Protein AF-A0A519SS49-F1 (afdb_monomer)

Sequence (107 aa):
MKNRGKKTFTNYTSPLSSGLGSDYDCSHVNIRTKLSNIQVAFDKVNEGQLLPIKKIEPNILAVLNHDKEICGYISTTVNKKLLDCIENGFTYWAKVISKFGDINIEN

Nearest PDB structures (foldseek):
  3k2y-assembly1_A  TM=7.927E-01  e=3.070E-03  Lactiplantibacillus plantarum

pLDDT: mean 78.32, std 21.53, range [33.09, 97.44]

Secondary structure (DSSP, 8-state):
------------------S---S---SS-EEEEEEES--GGGGGPPTT-EEEEEEEETTEEEEE-TT--EEEEE-HHHHHHHHHHHHTT---EEEE--TTSEEEEE-

Mean predicted aligned error: 10.84 Å

Radius of gyration: 16.51 Å; Cα contacts (8 Å, |Δi|>4): 179; chains: 1; bounding box: 29×52×45 Å

Solvent-accessible surface area (backbone atoms only — not comparable to full-atom values): 6584 Å² total; per-residue (Å²): 136,90,80,86,78,77,84,75,82,80,74,83,83,76,85,91,67,96,63,104,64,76,96,71,67,62,79,74,43,80,45,78,48,54,48,39,79,69,33,77,52,40,76,79,54,52,69,72,39,77,25,51,54,42,78,79,47,102,78,40,40,32,34,24,45,98,88,66,40,61,22,21,28,56,45,62,90,65,31,63,67,54,48,56,32,44,75,74,70,51,69,48,32,36,29,27,69,39,93,86,38,34,29,36,35,36,90

Foldseek 3Di:
DDDDDDDDPDDDDDDDDPDPDDPQPLQWAKDKDFFDPFDPQLLPDDAQDKWWWDDPDQQWIFTAHPVRHTGGTTDSVPRPSVSVSVVVPDTWIWHHHDSRGITIIGD

Structure (mmCIF, N/CA/C/O backbone):
data_AF-A0A519SS49-F1
#
_entry.id   AF-A0A519SS49-F1
#
loop_
_atom_site.group_PDB
_atom_site.id
_atom_site.type_symbol
_atom_site.label_atom_id
_atom_site.label_alt_id
_atom_site.label_comp_id
_atom_site.label_asym_id
_atom_site.label_entity_id
_atom_site.label_seq_id
_at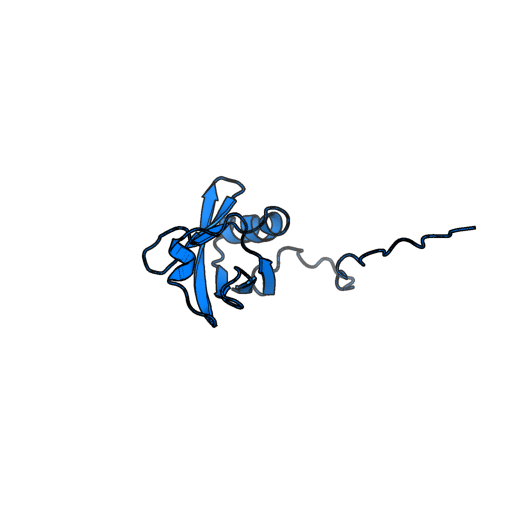om_site.pdbx_PDB_ins_code
_atom_site.Cartn_x
_atom_site.Cartn_y
_atom_site.Cartn_z
_atom_site.occupancy
_atom_site.B_iso_or_equiv
_atom_site.auth_seq_id
_atom_site.auth_comp_id
_atom_site.auth_asym_id
_atom_site.auth_atom_id
_atom_site.pdbx_PDB_model_num
ATOM 1 N N . MET A 1 1 ? 10.025 -40.951 23.7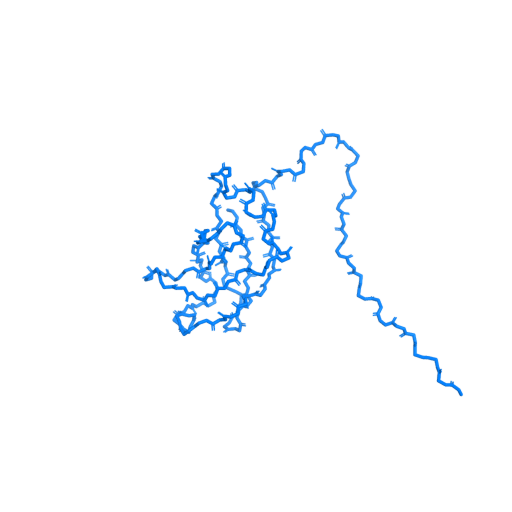46 1.00 41.03 1 MET A N 1
ATOM 2 C CA . MET A 1 1 ? 10.982 -39.921 23.278 1.00 41.03 1 MET A CA 1
ATOM 3 C C . MET A 1 1 ? 10.288 -39.058 22.231 1.00 41.03 1 MET A C 1
ATOM 5 O O . MET A 1 1 ? 9.602 -39.598 21.376 1.00 41.03 1 MET A O 1
ATOM 9 N N . LYS A 1 2 ? 10.368 -37.730 22.374 1.00 41.56 2 LYS A N 1
ATOM 10 C CA . LYS A 1 2 ? 9.706 -36.732 21.517 1.00 41.56 2 LYS A CA 1
ATOM 11 C C . LYS A 1 2 ? 10.488 -36.580 20.209 1.00 41.56 2 LYS A C 1
ATOM 13 O O . LYS A 1 2 ? 11.662 -36.245 20.282 1.00 41.56 2 LYS A O 1
ATOM 18 N N . ASN A 1 3 ? 9.837 -36.711 19.053 1.00 36.56 3 ASN A N 1
ATOM 19 C CA . ASN A 1 3 ? 10.369 -36.202 17.785 1.00 36.56 3 ASN A CA 1
ATOM 20 C C . ASN A 1 3 ? 9.394 -35.169 17.209 1.00 36.56 3 ASN A C 1
ATOM 22 O O . ASN A 1 3 ? 8.349 -35.499 16.656 1.00 36.56 3 ASN A O 1
ATOM 26 N N . ARG A 1 4 ? 9.729 -33.889 17.411 1.00 40.84 4 ARG A N 1
ATOM 27 C CA . ARG A 1 4 ? 9.059 -32.733 16.806 1.00 40.84 4 ARG A CA 1
ATOM 28 C C . ARG A 1 4 ? 9.550 -32.606 15.362 1.00 40.84 4 ARG A C 1
ATOM 30 O O . ARG A 1 4 ? 10.592 -32.004 15.120 1.00 40.84 4 ARG A O 1
ATOM 37 N N . GLY A 1 5 ? 8.803 -33.172 14.418 1.00 40.53 5 GLY A N 1
ATOM 38 C CA . GLY A 1 5 ? 8.983 -32.889 12.995 1.00 40.53 5 GLY A CA 1
ATOM 39 C C . GLY A 1 5 ? 8.599 -31.437 12.709 1.00 40.53 5 GLY A C 1
ATOM 40 O O . GLY A 1 5 ? 7.456 -31.039 12.927 1.00 40.53 5 GLY A O 1
ATOM 41 N N . LYS A 1 6 ? 9.580 -30.631 12.298 1.00 41.38 6 LYS A N 1
ATOM 42 C CA . LYS A 1 6 ? 9.435 -29.224 11.905 1.00 41.38 6 LYS A CA 1
ATOM 43 C C . LYS A 1 6 ? 8.343 -29.077 10.837 1.00 41.38 6 LYS A C 1
ATOM 45 O O . LYS A 1 6 ? 8.397 -29.746 9.813 1.00 41.38 6 LYS A O 1
ATOM 50 N N . LYS A 1 7 ? 7.402 -28.151 11.049 1.00 40.94 7 LYS A N 1
ATOM 51 C CA . LYS A 1 7 ? 6.561 -27.606 9.977 1.00 40.94 7 LYS A CA 1
ATOM 52 C C . LYS A 1 7 ? 7.451 -26.739 9.088 1.00 40.94 7 LYS A C 1
ATOM 54 O O . LYS A 1 7 ? 7.787 -25.618 9.459 1.00 40.94 7 LYS A O 1
ATOM 59 N N . THR A 1 8 ? 7.878 -27.272 7.955 1.00 36.31 8 THR A N 1
ATOM 60 C CA . THR A 1 8 ? 8.432 -26.478 6.859 1.00 36.31 8 THR A CA 1
ATOM 61 C C . THR A 1 8 ? 7.264 -25.793 6.162 1.00 36.31 8 THR A C 1
ATOM 63 O O . THR A 1 8 ? 6.472 -26.438 5.483 1.00 36.31 8 THR A O 1
ATOM 66 N N . PHE A 1 9 ? 7.125 -24.486 6.373 1.00 38.94 9 PHE A N 1
ATOM 67 C CA . PHE A 1 9 ? 6.298 -23.652 5.511 1.00 38.94 9 PHE A CA 1
ATOM 68 C C . PHE A 1 9 ? 6.985 -23.621 4.145 1.00 38.94 9 PHE A C 1
ATOM 70 O O . PHE A 1 9 ? 8.114 -23.145 4.022 1.00 38.94 9 PHE A O 1
ATOM 77 N N . THR A 1 10 ? 6.351 -24.224 3.146 1.00 39.50 10 THR A N 1
ATOM 78 C CA . THR A 1 10 ? 6.815 -24.225 1.762 1.00 39.50 10 THR A CA 1
ATOM 79 C C . THR A 1 10 ? 6.811 -22.788 1.251 1.00 39.50 10 THR A C 1
ATOM 81 O O . THR A 1 10 ? 5.762 -22.157 1.138 1.00 39.50 10 THR A O 1
ATOM 84 N N . ASN A 1 11 ? 8.014 -22.270 0.993 1.00 38.72 11 ASN A N 1
ATOM 85 C CA . ASN A 1 11 ? 8.235 -21.052 0.227 1.00 38.72 11 ASN A CA 1
ATOM 86 C C . ASN A 1 11 ? 7.527 -21.165 -1.127 1.00 38.72 11 ASN A C 1
ATOM 88 O O . ASN A 1 11 ? 7.486 -22.239 -1.727 1.00 38.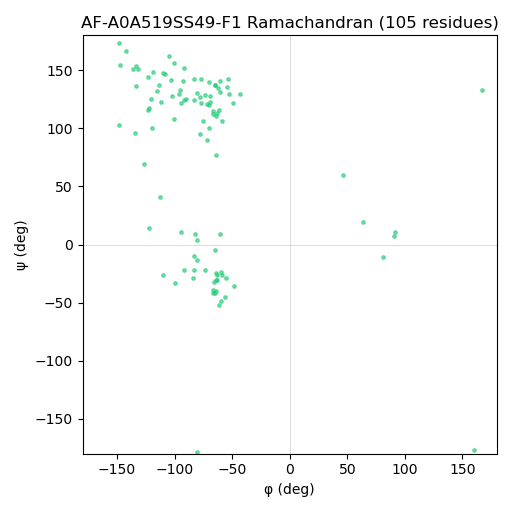72 11 ASN A O 1
ATOM 92 N N . TYR A 1 12 ? 6.979 -20.037 -1.567 1.00 40.78 12 TYR A N 1
ATOM 93 C CA . TYR A 1 12 ? 6.262 -19.855 -2.819 1.00 40.78 12 TYR A CA 1
ATOM 94 C C . TYR A 1 12 ? 6.956 -20.549 -3.998 1.00 40.78 12 TYR A C 1
ATOM 96 O O . TYR A 1 12 ? 8.150 -20.380 -4.235 1.00 40.78 12 TYR A O 1
ATOM 104 N N . THR A 1 13 ? 6.171 -21.327 -4.738 1.00 40.03 13 THR A N 1
ATOM 105 C CA . THR A 1 13 ? 6.528 -21.922 -6.024 1.00 40.03 13 THR A CA 1
ATOM 106 C C . THR A 1 13 ? 6.820 -20.829 -7.049 1.00 40.03 13 THR A C 1
ATOM 108 O O . THR A 1 13 ? 5.923 -20.075 -7.424 1.00 40.03 13 THR A O 1
ATOM 111 N N . SER A 1 14 ? 8.064 -20.769 -7.522 1.00 39.09 14 SER A N 1
ATOM 112 C CA . SER A 1 14 ? 8.435 -20.098 -8.769 1.00 39.09 14 SER A CA 1
ATOM 113 C C . SER A 1 14 ? 7.776 -20.819 -9.952 1.00 39.09 14 SER A C 1
ATOM 115 O O . SER A 1 14 ? 7.794 -22.055 -9.971 1.00 39.09 14 SER A O 1
ATOM 117 N N . PRO A 1 15 ? 7.217 -20.115 -10.952 1.00 39.00 15 PRO A N 1
ATOM 118 C CA . PRO A 1 15 ? 6.824 -20.776 -12.181 1.00 39.00 15 PRO A CA 1
ATOM 119 C C . PRO A 1 15 ? 8.072 -21.229 -12.948 1.00 39.00 15 PRO A C 1
ATOM 121 O O . PRO A 1 15 ? 9.002 -20.463 -13.193 1.00 39.00 15 PRO A O 1
ATOM 124 N N . LEU A 1 16 ? 8.069 -22.513 -13.301 1.00 42.09 16 LEU A N 1
ATOM 125 C CA . LEU A 1 16 ? 8.928 -23.109 -14.314 1.00 42.09 16 LEU A CA 1
ATOM 126 C C . LEU A 1 16 ? 8.580 -22.500 -15.676 1.00 42.09 16 LEU A C 1
ATOM 128 O O . LEU A 1 16 ? 7.538 -22.818 -16.244 1.00 42.09 16 LEU A O 1
ATOM 132 N N . SER A 1 17 ? 9.474 -21.692 -16.230 1.00 36.62 17 SER A N 1
ATOM 133 C CA . SER A 1 17 ? 9.471 -21.398 -17.662 1.00 36.62 17 SER A CA 1
ATOM 134 C C . SER A 1 17 ? 10.896 -21.167 -18.139 1.00 36.62 17 SER A C 1
ATOM 136 O O . SER A 1 17 ? 11.511 -20.133 -17.902 1.00 36.62 17 SER A O 1
ATOM 138 N N . SER A 1 18 ? 11.416 -22.195 -18.798 1.00 40.78 18 SER A N 1
ATOM 139 C CA . SER A 1 18 ? 12.639 -22.200 -19.583 1.00 40.78 18 SER A CA 1
ATOM 140 C C . SER A 1 18 ? 12.528 -21.154 -20.696 1.00 40.78 18 SER A C 1
ATOM 142 O O . SER A 1 18 ? 11.809 -21.353 -21.671 1.00 40.78 18 SER A O 1
ATOM 144 N N . GLY A 1 19 ? 13.227 -20.035 -20.551 1.00 33.09 19 GLY A N 1
ATOM 145 C CA . GLY A 1 19 ? 13.320 -18.997 -21.571 1.00 33.09 19 GLY A CA 1
ATOM 146 C C . GLY A 1 19 ? 13.924 -17.738 -20.972 1.00 33.09 19 GLY A C 1
ATOM 147 O O . GLY A 1 19 ? 13.527 -17.322 -19.892 1.00 33.09 19 GLY A O 1
ATOM 148 N N . LEU A 1 20 ? 14.897 -17.144 -21.656 1.00 43.94 20 LEU A N 1
ATOM 149 C CA . LEU A 1 20 ? 15.417 -15.807 -21.366 1.00 43.94 20 LEU A CA 1
ATOM 150 C C . LEU A 1 20 ? 14.290 -14.780 -21.596 1.00 43.94 20 LEU A C 1
ATOM 152 O O . LEU A 1 20 ? 14.224 -14.146 -22.643 1.00 43.94 20 LEU A O 1
ATOM 156 N N . GLY A 1 21 ? 13.354 -14.688 -20.653 1.00 35.88 21 GLY A N 1
ATOM 157 C CA . GLY A 1 21 ? 12.226 -13.763 -20.636 1.00 35.88 21 GLY A CA 1
ATOM 158 C C . GLY A 1 21 ? 12.340 -12.903 -19.387 1.00 35.88 21 GLY A C 1
ATOM 159 O O . GLY A 1 21 ? 12.507 -13.426 -18.293 1.00 35.88 21 GLY A O 1
ATOM 160 N N . SER A 1 22 ? 12.340 -11.587 -19.562 1.00 41.06 22 SER A N 1
ATOM 161 C CA . SER A 1 22 ? 12.629 -10.600 -18.524 1.00 41.06 22 SER A CA 1
ATOM 162 C C . SER A 1 22 ? 11.847 -10.838 -17.226 1.00 41.06 22 SER A C 1
ATOM 164 O O . SER A 1 22 ? 10.621 -10.739 -17.221 1.00 41.06 22 SER A O 1
ATOM 166 N N . ASP A 1 23 ? 12.558 -11.005 -16.109 1.00 50.66 23 ASP A N 1
ATOM 167 C CA . ASP A 1 23 ? 12.031 -11.069 -14.730 1.00 50.66 23 ASP A CA 1
ATOM 168 C C . ASP A 1 23 ? 11.286 -9.789 -14.261 1.00 50.66 23 ASP A C 1
ATOM 170 O O . ASP A 1 23 ? 10.907 -9.652 -13.095 1.00 50.66 23 ASP A O 1
ATOM 174 N N . TYR A 1 24 ? 11.023 -8.854 -15.176 1.00 56.56 24 TYR A N 1
ATOM 175 C CA . TYR A 1 24 ? 10.391 -7.555 -14.959 1.00 56.56 24 TYR A CA 1
ATOM 176 C C . TYR A 1 24 ? 9.011 -7.468 -15.620 1.00 56.56 24 TYR A C 1
ATOM 178 O O . TYR A 1 24 ? 8.666 -6.443 -16.205 1.00 56.56 24 TYR A O 1
ATOM 186 N N . ASP A 1 25 ? 8.196 -8.526 -15.547 1.00 69.81 25 ASP A N 1
ATOM 187 C CA . ASP A 1 25 ? 6.779 -8.367 -15.882 1.00 69.81 25 ASP A CA 1
ATOM 188 C C . ASP A 1 25 ? 6.083 -7.569 -14.764 1.00 69.81 25 ASP A C 1
ATOM 190 O O . ASP A 1 25 ? 5.634 -8.112 -13.745 1.00 69.81 25 ASP A O 1
ATOM 194 N N . CYS A 1 26 ? 6.096 -6.249 -14.950 1.00 77.62 26 CYS A N 1
ATOM 195 C CA . CYS A 1 26 ? 5.405 -5.247 -14.149 1.00 77.62 26 CYS A CA 1
ATOM 196 C C . CYS A 1 26 ? 3.933 -5.083 -14.571 1.00 77.62 26 CYS A C 1
ATOM 198 O O . CYS A 1 26 ? 3.174 -4.434 -13.853 1.00 77.62 26 CYS A O 1
ATOM 200 N N . SER A 1 27 ? 3.523 -5.679 -15.698 1.00 72.69 27 S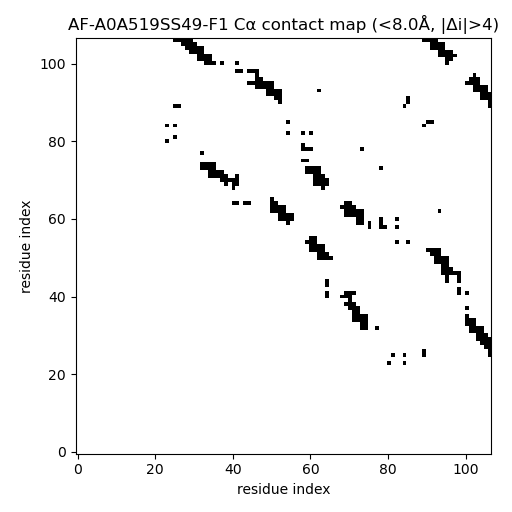ER A N 1
ATOM 201 C CA . SER A 1 27 ? 2.169 -5.553 -16.250 1.00 72.69 27 SER A CA 1
ATOM 202 C C . SER A 1 27 ? 1.156 -6.509 -15.617 1.00 72.69 27 SER A C 1
ATOM 204 O O . SER A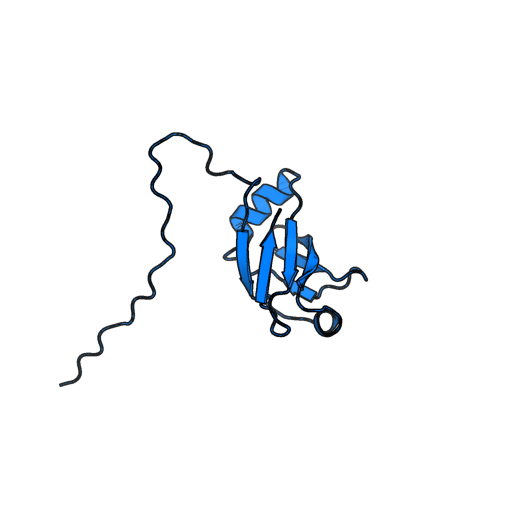 1 27 ? -0.032 -6.218 -15.597 1.00 72.69 27 SER A O 1
ATOM 206 N N . HIS A 1 28 ? 1.617 -7.610 -15.014 1.00 72.81 28 HIS A N 1
ATOM 207 C CA . HIS A 1 28 ? 0.748 -8.583 -14.345 1.00 72.81 28 HIS A CA 1
ATOM 208 C C . HIS A 1 28 ? 1.203 -8.846 -12.907 1.00 72.81 28 HIS A C 1
ATOM 210 O O . HIS A 1 28 ? 1.696 -9.921 -12.559 1.00 72.81 28 HIS A O 1
ATOM 216 N N . VAL A 1 29 ? 1.041 -7.843 -12.043 1.00 78.19 29 VAL A N 1
ATOM 217 C CA . VAL A 1 29 ? 1.277 -7.997 -10.603 1.00 78.19 29 VAL A CA 1
ATOM 218 C C . VAL A 1 29 ? -0.044 -8.312 -9.917 1.00 78.19 29 VAL A C 1
ATOM 220 O O . VAL A 1 29 ? -0.989 -7.540 -10.001 1.00 78.19 29 VAL A O 1
ATOM 223 N N . ASN A 1 30 ? -0.095 -9.446 -9.225 1.00 83.19 30 ASN A N 1
ATOM 224 C CA . ASN A 1 30 ? -1.187 -9.807 -8.330 1.00 83.19 30 ASN A CA 1
ATOM 225 C C . ASN A 1 30 ? -0.568 -10.350 -7.041 1.00 83.19 30 ASN A C 1
ATOM 227 O O . ASN A 1 30 ? -0.119 -11.497 -6.993 1.00 83.19 30 ASN A O 1
ATOM 231 N N . ILE A 1 31 ? -0.425 -9.486 -6.035 1.00 86.88 31 ILE A N 1
ATOM 232 C CA . ILE A 1 31 ? 0.264 -9.841 -4.791 1.00 86.88 31 ILE A CA 1
ATOM 233 C C . ILE A 1 31 ? -0.656 -9.623 -3.605 1.00 86.88 31 ILE A C 1
ATOM 235 O O . ILE A 1 31 ? -0.977 -8.493 -3.239 1.00 86.88 31 ILE A O 1
ATOM 239 N N . ARG A 1 32 ? -0.991 -10.720 -2.928 1.00 89.75 32 ARG A N 1
ATOM 240 C CA . ARG A 1 32 ? -1.688 -10.667 -1.650 1.00 89.75 32 ARG A CA 1
ATOM 241 C C . ARG A 1 32 ? -0.694 -10.448 -0.519 1.00 89.75 32 ARG A C 1
ATOM 243 O O . ARG A 1 32 ? 0.250 -11.216 -0.348 1.00 89.75 32 ARG A O 1
ATOM 250 N N . THR A 1 33 ? -0.919 -9.407 0.268 1.00 91.31 33 THR A N 1
ATOM 251 C CA . THR A 1 33 ? -0.061 -9.061 1.402 1.00 91.31 33 THR A CA 1
ATOM 252 C C . THR A 1 33 ? -0.874 -8.407 2.511 1.00 91.31 33 THR A C 1
ATOM 254 O O . THR A 1 33 ? -2.061 -8.122 2.353 1.00 91.31 33 THR A O 1
ATOM 257 N N . LYS A 1 34 ? -0.225 -8.177 3.649 1.00 92.06 34 LYS A N 1
ATOM 258 C CA . LYS A 1 34 ? -0.792 -7.449 4.776 1.00 92.06 34 LYS A CA 1
ATOM 259 C C . LYS A 1 34 ? -0.045 -6.137 4.969 1.00 92.06 34 LYS A C 1
ATOM 261 O O . LYS A 1 34 ? 1.187 -6.110 4.908 1.00 92.06 34 LYS A O 1
ATOM 266 N N . LEU A 1 35 ? -0.790 -5.068 5.225 1.00 93.12 35 LEU A N 1
ATOM 267 C CA . LEU A 1 35 ? -0.223 -3.791 5.629 1.00 93.12 35 LEU A CA 1
ATOM 268 C C . LEU A 1 35 ? 0.510 -3.932 6.964 1.00 93.12 35 LEU A C 1
ATOM 270 O O . LEU A 1 35 ? 0.007 -4.527 7.920 1.00 93.12 35 LEU A O 1
ATOM 274 N N . SER A 1 36 ? 1.703 -3.357 7.033 1.00 93.25 36 SER A N 1
ATOM 275 C CA . SER A 1 36 ? 2.411 -3.122 8.282 1.00 93.25 36 SER A CA 1
ATOM 276 C C . SER A 1 36 ? 2.071 -1.734 8.817 1.00 93.25 36 SER A C 1
ATOM 278 O O . SER A 1 36 ? 1.763 -0.822 8.048 1.00 93.25 36 SER A O 1
ATOM 280 N N . ASN A 1 37 ? 2.131 -1.590 10.147 1.00 93.50 37 ASN A N 1
ATOM 281 C CA . ASN A 1 37 ? 1.885 -0.330 10.856 1.00 93.50 37 ASN A CA 1
ATOM 282 C C . ASN A 1 37 ? 0.615 0.384 10.345 1.00 93.50 37 ASN A C 1
ATOM 284 O O . ASN A 1 37 ? 0.677 1.479 9.786 1.00 93.50 37 ASN A O 1
ATOM 288 N N . ILE A 1 38 ? -0.517 -0.319 10.463 1.00 94.44 38 ILE A N 1
ATOM 289 C CA . ILE A 1 38 ? -1.836 0.175 10.058 1.00 94.44 38 ILE A CA 1
ATOM 290 C C . ILE A 1 38 ? -2.161 1.427 10.874 1.00 94.44 38 ILE A C 1
ATOM 292 O O . ILE A 1 38 ? -2.026 1.431 12.097 1.00 94.44 38 ILE A O 1
ATOM 296 N N . GLN A 1 39 ? -2.590 2.473 10.178 1.00 95.75 39 GLN A N 1
ATOM 297 C CA . GLN A 1 39 ? -2.905 3.783 10.735 1.00 95.75 39 GLN A CA 1
ATOM 298 C C . GLN A 1 39 ? -4.420 3.997 10.813 1.00 95.75 39 GLN A C 1
ATOM 300 O O . GLN A 1 39 ? -5.182 3.372 10.078 1.00 95.75 39 GLN A O 1
ATOM 305 N N . VAL A 1 40 ? -4.848 4.968 11.625 1.00 95.50 40 VAL A N 1
ATOM 306 C CA . VAL A 1 40 ? -6.269 5.340 11.821 1.00 95.50 40 VAL A CA 1
ATOM 307 C C . VAL A 1 40 ? -6.978 5.694 10.506 1.00 95.50 40 VAL A C 1
ATOM 309 O O . VAL A 1 40 ? -8.175 5.472 10.348 1.00 95.50 40 VAL A O 1
ATOM 312 N N . ALA A 1 41 ? -6.247 6.200 9.511 1.00 95.44 41 ALA A N 1
ATOM 313 C CA . ALA A 1 41 ? -6.802 6.489 8.189 1.00 95.44 41 ALA A CA 1
ATOM 314 C C . ALA A 1 41 ? -7.386 5.248 7.483 1.00 95.44 41 ALA A C 1
ATOM 316 O O . ALA A 1 41 ? -8.264 5.392 6.631 1.00 95.44 41 ALA A O 1
ATOM 317 N N . PHE A 1 42 ? -6.931 4.041 7.845 1.00 96.00 42 PHE A N 1
ATOM 318 C CA . PHE A 1 42 ? -7.447 2.783 7.307 1.00 96.00 42 PHE A CA 1
ATOM 319 C C . PHE A 1 42 ? -8.840 2.429 7.854 1.00 96.00 42 PHE A C 1
ATOM 321 O O . PHE A 1 42 ? -9.607 1.744 7.184 1.00 96.00 42 PHE A O 1
ATOM 328 N N . ASP A 1 43 ? -9.250 2.959 9.008 1.00 94.31 43 ASP A N 1
ATOM 329 C CA . ASP A 1 43 ? -10.599 2.706 9.538 1.00 94.31 43 ASP A CA 1
ATOM 330 C C . ASP A 1 43 ? -11.692 3.264 8.606 1.00 94.31 43 ASP A C 1
ATOM 332 O O . ASP A 1 43 ? -12.809 2.741 8.538 1.00 94.31 43 ASP A O 1
ATOM 336 N N . LYS A 1 44 ? -11.341 4.293 7.822 1.00 93.94 44 LYS A N 1
ATOM 337 C CA . LYS A 1 44 ? -12.208 4.938 6.829 1.00 93.94 44 LYS A CA 1
ATOM 338 C C . LYS A 1 44 ? -12.305 4.176 5.500 1.00 93.94 44 LYS A C 1
ATOM 340 O O . LYS A 1 44 ? -13.162 4.515 4.688 1.00 93.94 44 LYS A O 1
ATOM 345 N N . VAL A 1 45 ? -11.443 3.186 5.238 1.00 94.62 45 VAL A N 1
ATOM 346 C CA . VAL A 1 45 ? -11.428 2.471 3.947 1.00 94.62 45 VAL A CA 1
ATOM 347 C C . VAL A 1 45 ? -12.292 1.223 3.992 1.00 94.62 45 VAL A C 1
ATOM 349 O O . VAL A 1 45 ? -12.307 0.520 4.995 1.00 94.62 45 VAL A O 1
ATOM 352 N N . ASN A 1 46 ? -13.017 0.917 2.921 1.00 95.81 46 ASN A N 1
ATOM 353 C CA . ASN A 1 46 ? -13.936 -0.219 2.855 1.00 95.81 46 ASN A CA 1
ATOM 354 C C . ASN A 1 46 ? -13.346 -1.416 2.112 1.00 95.81 46 ASN A C 1
ATOM 356 O O . ASN A 1 46 ? -12.461 -1.275 1.274 1.00 95.81 46 ASN A O 1
ATOM 360 N N . GLU A 1 47 ? -13.856 -2.609 2.414 1.00 96.00 47 GLU A N 1
ATOM 361 C CA . GLU A 1 47 ? -13.498 -3.815 1.666 1.00 96.00 47 GLU A CA 1
ATOM 362 C C . GLU A 1 47 ? -13.893 -3.667 0.191 1.00 96.00 47 GLU A C 1
ATOM 364 O O . GLU A 1 47 ? -14.916 -3.073 -0.145 1.00 96.00 47 GLU A O 1
ATOM 369 N N . GLY A 1 48 ? -13.039 -4.168 -0.698 1.00 95.19 48 GLY A N 1
ATOM 370 C CA . GLY A 1 48 ? -13.154 -4.012 -2.145 1.00 95.19 48 GLY A CA 1
ATOM 371 C C . GLY A 1 48 ? -12.653 -2.673 -2.691 1.00 95.19 48 GLY A C 1
ATOM 372 O O . GLY A 1 48 ? -12.502 -2.555 -3.905 1.00 95.19 48 GLY A O 1
ATOM 373 N N . GLN A 1 49 ? -12.361 -1.687 -1.838 1.00 95.38 49 GLN A N 1
ATOM 374 C CA . GLN A 1 49 ? -11.885 -0.374 -2.271 1.00 95.38 49 GLN A CA 1
ATOM 375 C C . GLN A 1 49 ? -10.463 -0.449 -2.834 1.00 95.38 49 GLN A C 1
ATOM 377 O O . GLN A 1 49 ? -9.608 -1.138 -2.279 1.00 95.38 49 GLN A O 1
ATOM 382 N N . LEU A 1 50 ? -10.212 0.297 -3.912 1.00 96.00 50 LEU A N 1
ATOM 383 C CA . LEU A 1 50 ? -8.885 0.474 -4.496 1.00 96.00 50 LEU A CA 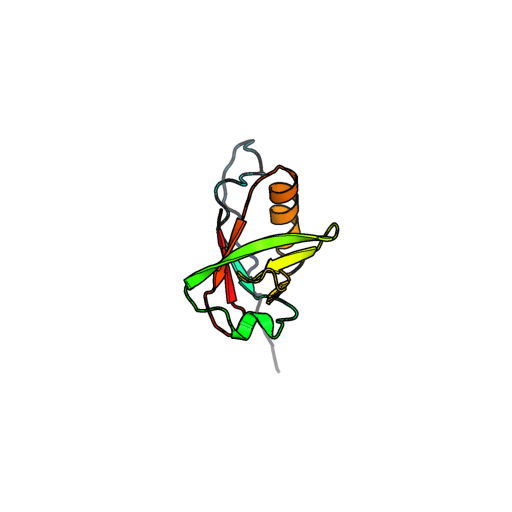1
ATOM 384 C C . LEU A 1 50 ? -8.209 1.706 -3.906 1.00 96.00 50 LEU A C 1
ATOM 386 O O . LEU A 1 50 ? -8.740 2.816 -3.970 1.00 96.00 50 LEU A O 1
ATOM 390 N N . LEU A 1 51 ? -7.025 1.496 -3.345 1.00 96.38 51 LEU A N 1
ATOM 391 C CA . LEU A 1 51 ? -6.239 2.522 -2.680 1.00 96.38 51 LEU A CA 1
ATOM 392 C C . LEU A 1 51 ? -4.931 2.759 -3.441 1.00 96.38 51 LEU A C 1
ATOM 394 O O . LEU A 1 51 ? -4.253 1.789 -3.787 1.00 96.38 51 LEU A O 1
ATOM 398 N N . PRO A 1 52 ? -4.546 4.014 -3.717 1.00 95.31 52 PRO A N 1
ATOM 399 C CA . PRO A 1 52 ? -3.295 4.296 -4.408 1.00 95.31 52 PRO A CA 1
ATOM 400 C C . PRO A 1 52 ? -2.083 3.873 -3.571 1.00 95.31 52 PRO A C 1
ATOM 402 O O . PRO A 1 52 ? -2.005 4.143 -2.368 1.00 95.31 52 PRO A O 1
ATOM 405 N N . ILE A 1 53 ? -1.107 3.252 -4.234 1.00 94.19 53 ILE A N 1
ATOM 406 C CA . ILE A 1 53 ? 0.207 2.950 -3.661 1.00 94.19 53 ILE A CA 1
ATOM 407 C C . ILE A 1 53 ? 1.174 4.062 -4.058 1.00 94.19 53 ILE A C 1
ATOM 409 O O . ILE A 1 53 ? 1.247 4.453 -5.222 1.00 94.19 53 ILE A O 1
ATOM 413 N N . LYS A 1 54 ? 1.946 4.569 -3.096 1.00 91.75 54 LYS A N 1
ATOM 414 C CA . LYS A 1 54 ? 2.935 5.617 -3.339 1.00 91.75 54 LYS A CA 1
ATOM 415 C C . LYS A 1 54 ? 4.267 5.293 -2.680 1.00 91.75 54 LYS A C 1
ATOM 417 O O . LYS A 1 54 ? 4.325 4.925 -1.509 1.00 91.75 54 LYS A O 1
ATOM 422 N N . LYS A 1 55 ? 5.352 5.515 -3.421 1.00 91.81 55 LYS A N 1
ATOM 423 C CA . LYS A 1 55 ? 6.703 5.556 -2.865 1.00 91.81 55 LYS A CA 1
ATOM 424 C C . LYS A 1 55 ? 6.885 6.840 -2.055 1.00 91.81 55 LYS A C 1
ATOM 426 O O . LYS A 1 55 ? 6.726 7.935 -2.595 1.00 91.81 55 LYS A O 1
ATOM 431 N N . ILE A 1 56 ? 7.193 6.700 -0.768 1.00 91.94 56 ILE A N 1
ATOM 432 C CA . ILE A 1 56 ? 7.419 7.835 0.145 1.00 91.94 56 ILE A CA 1
ATOM 433 C C . ILE A 1 56 ? 8.890 7.975 0.555 1.00 91.94 56 ILE A C 1
ATOM 435 O O . ILE A 1 56 ? 9.345 9.079 0.822 1.00 91.94 56 ILE A O 1
ATOM 439 N N . GLU A 1 57 ? 9.643 6.875 0.530 1.00 89.81 57 GLU A N 1
ATOM 440 C CA . GLU A 1 57 ? 11.088 6.819 0.767 1.00 89.81 57 GLU A CA 1
ATOM 441 C C . GLU A 1 57 ? 11.710 5.777 -0.181 1.00 89.81 57 GLU A C 1
ATOM 443 O O . GLU A 1 57 ? 10.963 4.986 -0.768 1.00 89.81 57 GLU A O 1
ATOM 448 N N . PRO A 1 58 ? 13.050 5.722 -0.351 1.00 85.81 58 PRO A N 1
ATOM 449 C CA . PRO A 1 58 ? 13.700 4.836 -1.320 1.00 85.81 58 PRO A CA 1
ATOM 450 C C . PRO A 1 58 ? 13.228 3.380 -1.289 1.00 85.81 58 PRO A C 1
ATOM 452 O O . PRO A 1 58 ? 13.083 2.785 -2.347 1.00 85.81 58 PRO A O 1
ATOM 455 N N . ASN A 1 59 ? 12.917 2.843 -0.104 1.00 85.75 59 ASN A N 1
ATOM 456 C CA . ASN A 1 59 ? 12.498 1.451 0.074 1.00 85.75 59 ASN A CA 1
ATOM 457 C C . ASN A 1 59 ? 11.122 1.291 0.744 1.00 85.75 59 ASN A C 1
ATOM 459 O O . ASN A 1 59 ? 10.782 0.200 1.216 1.00 85.75 59 ASN A O 1
ATOM 463 N N . ILE A 1 60 ? 10.338 2.372 0.820 1.00 89.69 60 ILE A N 1
ATOM 464 C CA . ILE A 1 60 ? 9.068 2.384 1.551 1.00 89.69 60 ILE A CA 1
ATOM 465 C C . ILE A 1 60 ? 7.928 2.765 0.615 1.00 89.69 60 ILE A C 1
ATOM 467 O O . ILE A 1 60 ? 7.858 3.883 0.093 1.00 89.69 60 ILE A O 1
ATOM 471 N N . LEU A 1 61 ? 7.009 1.815 0.458 1.00 92.75 61 LEU A N 1
ATOM 472 C CA . LEU A 1 61 ? 5.733 1.999 -0.211 1.00 92.75 61 LEU A CA 1
ATOM 473 C C . LEU A 1 61 ? 4.631 2.145 0.837 1.00 92.75 61 LEU A C 1
ATOM 475 O O . LEU A 1 61 ? 4.492 1.306 1.730 1.00 92.75 61 LEU A O 1
ATOM 479 N N . ALA A 1 62 ? 3.847 3.207 0.711 1.00 95.31 62 ALA A N 1
ATOM 480 C CA . ALA A 1 62 ? 2.675 3.469 1.526 1.00 95.31 62 ALA A CA 1
ATOM 481 C C . ALA A 1 62 ? 1.403 3.276 0.700 1.00 95.31 62 ALA A C 1
ATOM 483 O O . ALA A 1 62 ? 1.372 3.585 -0.492 1.00 95.31 62 ALA A O 1
ATOM 484 N N . VAL A 1 63 ? 0.347 2.807 1.356 1.00 96.19 63 VAL A N 1
ATOM 485 C CA . VAL A 1 63 ? -1.014 2.837 0.816 1.00 96.19 63 VAL A CA 1
ATOM 486 C C . VAL A 1 63 ? -1.705 4.076 1.364 1.00 96.19 63 VAL A C 1
ATOM 488 O O . VAL A 1 63 ? -1.666 4.318 2.572 1.00 96.19 63 VAL A O 1
ATOM 491 N N . LEU A 1 64 ? -2.312 4.871 0.485 1.00 96.62 64 L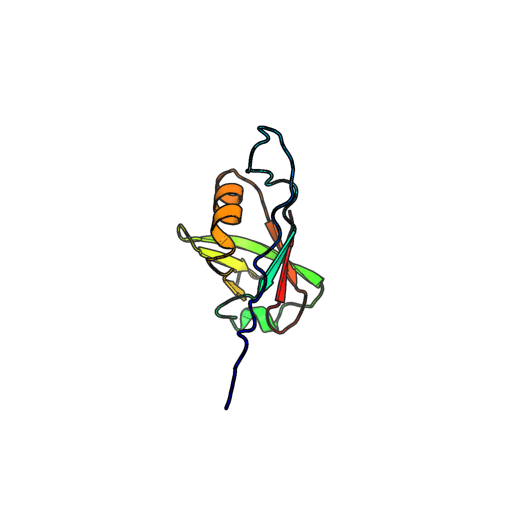EU A N 1
ATOM 492 C CA . LEU A 1 64 ? -3.008 6.102 0.856 1.00 96.62 64 LEU A CA 1
ATOM 493 C C . LEU A 1 64 ? -4.521 5.927 0.684 1.00 96.62 64 LEU A C 1
ATOM 495 O O . LEU A 1 64 ? -4.958 5.222 -0.220 1.00 96.62 64 LEU A O 1
ATOM 499 N N . ASN A 1 65 ? -5.332 6.586 1.511 1.00 94.94 65 ASN A N 1
ATOM 500 C CA . ASN A 1 65 ? -6.770 6.705 1.249 1.00 94.94 65 ASN A CA 1
ATOM 501 C C . ASN A 1 65 ? -7.062 7.820 0.220 1.00 94.94 65 ASN A C 1
ATOM 503 O O . ASN A 1 65 ? -6.151 8.479 -0.290 1.00 94.94 65 ASN A O 1
ATOM 507 N N . HIS A 1 66 ? -8.341 8.050 -0.093 1.00 92.38 66 HIS A N 1
ATOM 508 C CA . HIS A 1 66 ? -8.749 9.128 -1.007 1.00 92.38 66 HIS A CA 1
ATOM 509 C C . HIS A 1 66 ? -8.427 10.535 -0.480 1.00 92.38 66 HIS A C 1
ATOM 511 O O . HIS A 1 66 ? -8.199 11.439 -1.283 1.00 92.38 66 HIS A O 1
ATOM 517 N N . ASP A 1 67 ? -8.304 10.693 0.839 1.00 94.50 67 ASP A N 1
ATOM 518 C CA . ASP A 1 67 ? -7.877 11.936 1.493 1.00 94.50 67 ASP A CA 1
ATOM 519 C C . ASP A 1 67 ? -6.345 12.121 1.466 1.00 94.50 67 ASP A C 1
ATOM 521 O O . ASP A 1 67 ? -5.820 13.097 1.999 1.00 94.50 67 ASP A O 1
ATOM 525 N N . LYS A 1 68 ? -5.610 11.208 0.809 1.00 94.06 68 LYS A N 1
ATOM 526 C CA . LYS A 1 68 ? -4.138 11.152 0.743 1.00 94.06 68 LYS A CA 1
ATOM 527 C C . LYS A 1 68 ? -3.466 10.916 2.101 1.00 94.06 68 LYS A C 1
ATOM 529 O O . LYS A 1 68 ? -2.270 11.165 2.247 1.00 94.06 68 LYS A O 1
ATOM 534 N N . GLU A 1 69 ? -4.205 10.398 3.076 1.00 96.62 69 GLU A N 1
ATOM 535 C CA . GLU A 1 69 ? -3.682 9.989 4.377 1.00 96.62 69 GLU A CA 1
ATOM 536 C C . GLU A 1 69 ? -3.089 8.576 4.289 1.00 96.62 69 GLU A C 1
ATOM 538 O O . GLU A 1 69 ? -3.628 7.696 3.612 1.00 96.62 69 GLU A O 1
ATOM 543 N N . ILE A 1 70 ? -1.983 8.338 4.997 1.00 97.44 70 ILE A N 1
ATOM 544 C CA . ILE A 1 70 ? -1.326 7.026 5.032 1.00 97.44 70 ILE A CA 1
ATOM 545 C C . ILE A 1 70 ? -2.193 6.047 5.817 1.00 97.44 70 ILE A C 1
ATOM 547 O O . ILE A 1 70 ? -2.431 6.244 7.002 1.00 97.44 70 ILE A O 1
ATOM 551 N N . CYS A 1 71 ? -2.607 4.966 5.161 1.00 96.81 71 CYS A N 1
ATOM 552 C CA . CYS A 1 71 ? -3.332 3.845 5.756 1.00 96.81 71 CYS A CA 1
ATOM 553 C C . CYS A 1 71 ? -2.409 2.808 6.407 1.00 96.81 71 CYS A C 1
ATOM 555 O O . CYS A 1 71 ? -2.800 2.102 7.331 1.00 96.81 71 CYS A O 1
ATOM 557 N N . GLY A 1 72 ? -1.191 2.687 5.891 1.00 96.12 72 GLY A N 1
ATOM 558 C CA . GLY A 1 72 ? -0.201 1.709 6.315 1.00 96.12 72 GLY A CA 1
ATOM 559 C C . GLY A 1 72 ? 0.856 1.525 5.236 1.00 96.12 72 GLY A C 1
ATOM 560 O O . GLY A 1 72 ? 0.824 2.185 4.191 1.00 96.12 72 GLY A O 1
ATOM 561 N N . TYR A 1 73 ? 1.787 0.612 5.481 1.00 95.00 73 TYR A N 1
ATOM 562 C CA . TYR A 1 73 ? 2.934 0.392 4.606 1.00 95.00 73 TYR A CA 1
ATO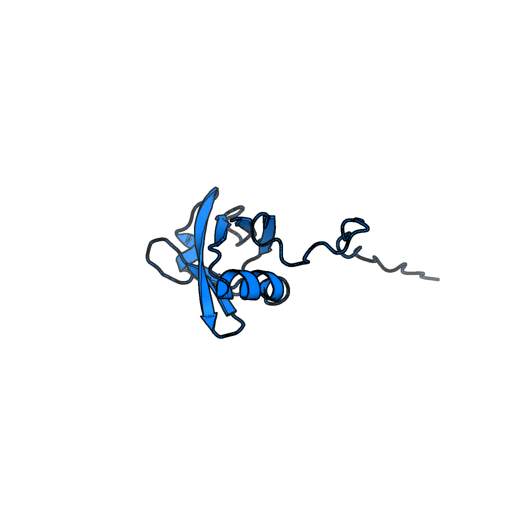M 563 C C . TYR A 1 73 ? 2.930 -1.024 4.048 1.00 95.00 73 TYR A C 1
ATOM 565 O O . TYR A 1 73 ? 2.479 -1.974 4.689 1.00 95.00 73 TYR A O 1
ATOM 573 N N . ILE A 1 74 ? 3.449 -1.179 2.836 1.00 91.06 74 ILE A N 1
ATOM 574 C CA . ILE A 1 74 ? 3.653 -2.496 2.242 1.00 91.06 74 ILE A CA 1
ATOM 575 C C . ILE A 1 74 ? 4.951 -3.066 2.815 1.00 91.06 74 ILE A C 1
ATOM 577 O O . ILE A 1 74 ? 5.984 -2.391 2.863 1.00 91.06 74 ILE A O 1
ATOM 581 N N . SER A 1 75 ? 4.883 -4.313 3.289 1.00 80.06 75 SER A N 1
ATOM 582 C CA . SER A 1 75 ? 6.035 -5.014 3.859 1.00 80.06 75 SER A CA 1
ATOM 583 C C . SER A 1 75 ? 7.221 -5.041 2.888 1.00 80.06 75 SER A C 1
ATOM 585 O O . SER A 1 75 ? 7.080 -5.381 1.711 1.00 80.06 75 SER A O 1
ATOM 587 N N . THR A 1 76 ? 8.416 -4.757 3.407 1.00 68.81 76 THR A N 1
ATOM 588 C CA . THR A 1 76 ? 9.666 -4.658 2.639 1.00 68.81 76 THR A CA 1
ATOM 589 C C . THR A 1 76 ? 10.035 -5.936 1.889 1.00 68.81 76 THR A C 1
ATOM 591 O O . THR A 1 76 ? 10.663 -5.861 0.837 1.00 68.81 76 THR A O 1
ATOM 594 N N . THR A 1 77 ? 9.592 -7.105 2.363 1.00 68.44 77 THR A N 1
ATOM 595 C CA . THR A 1 77 ? 9.789 -8.394 1.677 1.00 68.44 77 THR A CA 1
ATOM 596 C C . THR A 1 77 ? 9.081 -8.450 0.320 1.00 68.44 77 THR A C 1
ATOM 598 O O . THR A 1 77 ? 9.563 -9.103 -0.598 1.00 68.44 77 THR A O 1
ATOM 601 N N . VAL A 1 78 ? 7.958 -7.741 0.183 1.00 68.19 78 VAL A N 1
ATOM 602 C CA . VAL A 1 78 ? 7.172 -7.640 -1.056 1.00 68.19 78 VAL A CA 1
ATOM 603 C C . VAL A 1 78 ? 7.612 -6.430 -1.896 1.00 68.19 78 VAL A C 1
ATOM 605 O O . VAL A 1 78 ? 7.432 -6.414 -3.113 1.00 68.19 78 VAL A O 1
ATOM 608 N N . ASN A 1 79 ? 8.249 -5.439 -1.262 1.00 67.69 79 ASN A N 1
ATOM 609 C CA . ASN A 1 79 ? 8.571 -4.155 -1.879 1.00 67.69 79 ASN A CA 1
ATOM 610 C C . ASN A 1 79 ? 9.584 -4.227 -3.019 1.00 67.69 79 ASN A C 1
ATOM 612 O O . ASN A 1 79 ? 9.468 -3.402 -3.908 1.00 67.69 79 ASN A O 1
ATOM 616 N N . LYS A 1 80 ? 10.565 -5.140 -3.040 1.00 74.06 80 LYS A N 1
ATOM 617 C CA . LYS A 1 80 ? 11.688 -5.004 -3.994 1.00 74.06 80 LYS A CA 1
ATOM 618 C C . LYS A 1 80 ? 11.236 -5.000 -5.464 1.00 74.06 80 LYS A C 1
ATOM 620 O O . LYS A 1 80 ? 11.580 -4.084 -6.195 1.00 74.06 80 LYS A O 1
ATOM 625 N N . LYS A 1 81 ? 10.393 -5.958 -5.871 1.00 76.81 81 LYS A N 1
ATOM 626 C CA . LYS A 1 81 ? 9.853 -6.006 -7.245 1.00 76.81 81 LYS A CA 1
ATOM 627 C C . LYS A 1 81 ? 8.915 -4.826 -7.535 1.00 76.81 81 LYS A C 1
ATOM 629 O O . LYS A 1 81 ? 8.960 -4.241 -8.609 1.00 76.81 81 LYS A O 1
ATOM 634 N N . LEU A 1 82 ? 8.064 -4.483 -6.570 1.00 82.50 82 LEU A N 1
ATOM 635 C CA . LEU A 1 82 ? 7.089 -3.396 -6.694 1.00 82.50 82 LEU A CA 1
ATOM 636 C C . LEU A 1 82 ? 7.755 -2.018 -6.790 1.00 82.50 82 LEU A C 1
ATOM 638 O O . LEU A 1 82 ? 7.304 -1.182 -7.565 1.00 82.50 82 LEU A O 1
ATOM 642 N N . LEU A 1 83 ? 8.828 -1.795 -6.033 1.00 85.81 83 LEU A N 1
ATOM 643 C CA . LEU A 1 83 ? 9.637 -0.580 -6.072 1.00 85.81 83 LEU A CA 1
ATOM 644 C C . LEU A 1 83 ? 10.254 -0.395 -7.450 1.00 85.81 83 LEU A C 1
ATOM 646 O O . LEU A 1 83 ? 10.033 0.656 -8.042 1.00 85.81 83 LEU A O 1
ATOM 650 N N . ASP A 1 84 ? 10.936 -1.418 -7.974 1.00 83.75 84 ASP A N 1
ATOM 651 C CA . ASP A 1 84 ? 11.551 -1.358 -9.302 1.00 83.75 84 ASP A CA 1
ATOM 652 C C . ASP A 1 84 ? 10.494 -1.009 -10.364 1.00 83.75 84 ASP A C 1
ATOM 654 O O . ASP A 1 84 ? 10.694 -0.116 -11.183 1.00 83.75 84 ASP A O 1
ATOM 658 N N . CYS A 1 85 ? 9.318 -1.640 -10.325 1.00 85.75 85 CYS A N 1
ATOM 659 C CA . CYS A 1 85 ? 8.248 -1.329 -11.272 1.00 85.75 85 CYS A CA 1
ATOM 660 C C . CYS A 1 85 ? 7.700 0.104 -11.123 1.00 85.75 85 CYS A C 1
ATOM 662 O O . CYS A 1 85 ? 7.487 0.787 -12.125 1.00 85.75 85 CYS A O 1
ATOM 664 N N . ILE A 1 86 ? 7.505 0.589 -9.894 1.00 86.12 86 ILE A N 1
ATOM 665 C CA . ILE A 1 86 ? 7.050 1.966 -9.635 1.00 86.12 86 ILE A CA 1
ATOM 666 C C . ILE A 1 86 ? 8.091 2.988 -10.107 1.00 86.12 86 ILE A C 1
ATOM 668 O O . ILE A 1 86 ? 7.733 4.009 -10.691 1.00 86.12 86 ILE A O 1
ATOM 672 N N . GLU A 1 87 ? 9.381 2.719 -9.897 1.00 85.19 87 GLU A N 1
ATOM 673 C CA . GLU A 1 87 ? 10.476 3.565 -10.388 1.00 85.19 87 GLU A CA 1
ATOM 674 C C . GLU A 1 87 ? 10.540 3.615 -11.918 1.00 85.19 87 GLU A C 1
ATOM 676 O O . GLU A 1 87 ? 10.885 4.652 -12.481 1.00 85.19 87 GLU A O 1
ATOM 681 N N . ASN A 1 88 ? 10.131 2.538 -12.591 1.00 84.44 88 ASN A N 1
ATOM 682 C CA . ASN A 1 88 ? 9.997 2.476 -14.047 1.00 84.44 88 ASN A CA 1
ATOM 683 C C . ASN A 1 88 ? 8.667 3.059 -14.574 1.00 84.44 88 ASN A C 1
ATOM 685 O O . ASN A 1 88 ? 8.366 2.928 -15.759 1.00 84.44 88 ASN A O 1
ATOM 689 N N . GLY A 1 89 ? 7.871 3.719 -13.724 1.00 84.69 89 GLY A N 1
ATOM 690 C CA . GLY A 1 89 ? 6.665 4.449 -14.128 1.00 84.69 89 GLY A CA 1
ATOM 691 C C . GLY A 1 89 ? 5.365 3.641 -14.106 1.00 84.69 89 GLY A C 1
ATOM 692 O O . GLY A 1 89 ? 4.329 4.158 -14.528 1.00 84.69 89 GLY A O 1
ATOM 693 N N . PHE A 1 90 ? 5.376 2.405 -13.598 1.00 87.62 90 PHE A N 1
ATOM 694 C CA . PHE A 1 90 ? 4.150 1.625 -13.428 1.00 87.62 90 PHE A CA 1
ATOM 695 C C . PHE A 1 90 ? 3.366 2.099 -12.203 1.00 87.62 90 PHE A C 1
ATOM 697 O O . PHE A 1 90 ? 3.925 2.432 -11.158 1.00 87.62 90 PHE A O 1
ATOM 704 N N . THR A 1 91 ? 2.042 2.104 -12.329 1.00 88.19 91 THR A N 1
ATOM 705 C CA . THR A 1 91 ? 1.135 2.425 -11.224 1.00 88.19 91 THR A CA 1
ATOM 706 C C . THR A 1 91 ? 0.525 1.142 -10.680 1.00 88.19 91 THR A C 1
ATOM 708 O O . THR A 1 91 ? 0.203 0.236 -11.446 1.00 88.19 91 THR A O 1
ATOM 711 N N . TYR A 1 92 ? 0.367 1.082 -9.360 1.00 90.88 92 TYR A N 1
ATOM 712 C CA . TYR A 1 92 ? -0.275 -0.030 -8.672 1.00 90.88 92 TYR A CA 1
ATOM 713 C C . TYR A 1 92 ? -1.299 0.478 -7.669 1.00 90.88 92 TYR A C 1
ATOM 715 O O . TYR A 1 92 ? -1.150 1.550 -7.070 1.00 90.88 92 TYR A O 1
ATOM 723 N N . TRP A 1 93 ? -2.305 -0.353 -7.446 1.00 93.56 93 TRP A N 1
ATOM 724 C CA . TRP A 1 93 ? -3.398 -0.122 -6.522 1.00 93.56 93 TRP A CA 1
ATOM 725 C C . TRP A 1 93 ? -3.465 -1.263 -5.514 1.00 93.56 93 TRP A C 1
ATOM 727 O O . TRP A 1 93 ? -3.208 -2.420 -5.833 1.00 93.56 93 TRP A O 1
ATOM 737 N N . ALA A 1 94 ? -3.810 -0.933 -4.275 1.00 95.12 94 ALA A N 1
ATOM 738 C CA . ALA A 1 94 ? -4.084 -1.893 -3.222 1.00 95.12 94 ALA A CA 1
ATOM 739 C C . ALA A 1 94 ? -5.599 -2.042 -3.069 1.00 95.12 94 ALA A C 1
ATOM 741 O O . ALA A 1 94 ? -6.270 -1.149 -2.554 1.00 95.12 94 ALA A O 1
ATOM 742 N N . LYS A 1 95 ? -6.140 -3.181 -3.494 1.00 96.31 95 LYS A N 1
ATOM 743 C CA . LYS A 1 95 ? -7.517 -3.575 -3.220 1.00 96.31 95 LYS A CA 1
ATOM 744 C C . LYS A 1 95 ? -7.640 -4.078 -1.790 1.00 96.31 95 LYS A C 1
ATOM 746 O O . LYS A 1 95 ? -6.984 -5.049 -1.417 1.00 96.31 95 LYS A O 1
ATOM 7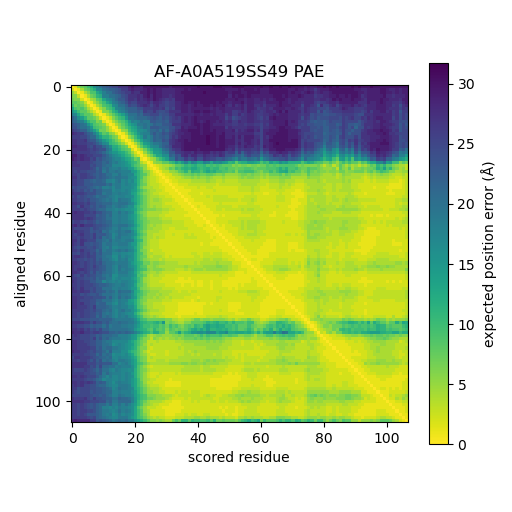51 N N . VAL A 1 96 ? -8.497 -3.456 -0.990 1.00 96.19 96 VAL A N 1
ATOM 752 C CA . VAL A 1 96 ? -8.757 -3.885 0.389 1.00 96.19 96 VAL A CA 1
ATOM 753 C C . VAL A 1 96 ? -9.499 -5.218 0.378 1.00 96.19 96 VAL A C 1
ATOM 755 O O . VAL A 1 96 ? -10.574 -5.334 -0.204 1.00 96.19 96 VAL A O 1
ATOM 758 N N . ILE A 1 97 ? -8.935 -6.231 1.029 1.00 96.25 97 ILE A N 1
ATOM 759 C CA . ILE A 1 97 ? -9.550 -7.557 1.175 1.00 96.25 97 ILE A CA 1
ATOM 760 C C . ILE A 1 97 ? -10.208 -7.704 2.544 1.00 96.25 97 ILE A C 1
ATOM 762 O O . ILE A 1 97 ? -11.224 -8.381 2.650 1.00 96.25 97 ILE A O 1
ATOM 766 N N . SER A 1 98 ? -9.643 -7.083 3.583 1.00 94.00 98 SER A N 1
ATOM 767 C CA . SER A 1 98 ? -10.224 -7.085 4.925 1.00 94.00 98 SER A CA 1
ATOM 768 C C . SER A 1 98 ? -9.938 -5.785 5.676 1.00 94.00 98 SER A C 1
ATOM 770 O O . SER A 1 98 ? -8.904 -5.140 5.468 1.00 94.00 98 SER A O 1
ATOM 772 N N . LYS A 1 99 ? -10.801 -5.451 6.641 1.00 89.31 99 LYS A N 1
ATOM 773 C CA . LYS A 1 99 ? -10.574 -4.354 7.606 1.00 89.31 99 LYS A CA 1
ATOM 774 C C . LYS A 1 99 ? -9.383 -4.580 8.552 1.00 89.31 99 LYS A C 1
ATOM 776 O O . LYS A 1 99 ? -9.021 -3.681 9.300 1.00 89.31 99 LYS A O 1
ATOM 781 N N . PHE A 1 100 ? -8.729 -5.742 8.502 1.00 89.94 100 PHE A N 1
ATOM 782 C CA . PHE A 1 100 ? -7.536 -6.044 9.301 1.00 89.94 100 PHE A CA 1
ATOM 783 C C . PHE A 1 100 ? -6.222 -5.763 8.560 1.00 89.94 100 PHE A C 1
ATOM 785 O O . PHE A 1 100 ? -5.157 -6.168 9.036 1.00 89.94 100 PHE A O 1
ATOM 792 N N . GLY A 1 101 ? -6.284 -5.087 7.408 1.00 90.62 101 GLY A N 1
ATOM 793 C CA . GLY A 1 101 ? -5.116 -4.677 6.629 1.00 90.62 101 GLY A CA 1
ATOM 794 C C . GLY A 1 101 ? -4.683 -5.675 5.564 1.00 90.62 101 GLY A C 1
ATOM 795 O O . GLY A 1 101 ? -3.591 -5.521 5.019 1.00 90.62 101 GLY A O 1
ATOM 796 N N . ASP A 1 102 ? -5.490 -6.696 5.266 1.00 93.69 102 ASP A N 1
ATOM 797 C CA . ASP A 1 102 ? -5.225 -7.572 4.126 1.00 93.69 102 ASP A CA 1
ATOM 798 C C . ASP A 1 102 ? -5.552 -6.833 2.829 1.00 93.69 102 ASP A C 1
ATOM 800 O O . ASP A 1 102 ? -6.651 -6.296 2.667 1.00 93.69 102 ASP A O 1
ATOM 804 N N . ILE A 1 103 ? -4.604 -6.831 1.894 1.00 93.62 103 ILE A N 1
ATOM 805 C CA . ILE A 1 103 ? -4.735 -6.167 0.599 1.00 93.62 103 ILE A CA 1
ATOM 806 C C . ILE A 1 103 ? -4.283 -7.082 -0.541 1.00 93.62 103 ILE A C 1
ATOM 808 O O . ILE A 1 103 ? -3.448 -7.974 -0.362 1.00 93.62 103 ILE A O 1
ATOM 812 N N . ASN A 1 104 ? -4.829 -6.836 -1.726 1.00 93.50 104 ASN A N 1
ATOM 813 C CA . ASN A 1 104 ? -4.350 -7.381 -2.985 1.00 93.50 104 ASN A CA 1
ATOM 814 C C . ASN A 1 104 ? -3.772 -6.250 -3.831 1.00 93.50 104 ASN A C 1
ATOM 816 O O . ASN A 1 104 ? -4.464 -5.274 -4.093 1.00 93.50 104 ASN A O 1
ATOM 820 N N . ILE A 1 105 ? -2.512 -6.364 -4.228 1.00 91.19 105 ILE A N 1
ATOM 821 C CA . ILE A 1 105 ? -1.852 -5.376 -5.076 1.00 91.19 105 ILE A CA 1
ATOM 822 C C . ILE A 1 105 ? -2.060 -5.770 -6.532 1.00 91.19 105 ILE A C 1
ATOM 824 O O . ILE A 1 105 ? -1.711 -6.891 -6.902 1.00 91.19 105 ILE A O 1
ATOM 828 N N . GLU A 1 106 ? -2.593 -4.846 -7.325 1.00 88.75 106 GLU A N 1
ATOM 829 C CA . GLU A 1 106 ? -2.883 -5.016 -8.750 1.00 88.75 106 GLU A CA 1
ATOM 830 C C . GLU A 1 106 ? -2.458 -3.788 -9.575 1.00 88.75 106 GLU A C 1
ATOM 832 O O . GLU A 1 106 ? -2.355 -2.680 -9.039 1.00 88.75 106 GLU A O 1
ATOM 837 N N . ASN A 1 107 ? -2.112 -4.017 -10.847 1.00 78.94 107 ASN A N 1
ATOM 838 C CA . ASN A 1 107 ? -1.794 -2.989 -11.850 1.00 78.94 107 ASN A CA 1
ATOM 839 C C . ASN A 1 107 ? -3.058 -2.580 -12.605 1.00 78.94 107 ASN A C 1
ATOM 841 O O . ASN A 1 107 ? -3.802 -3.504 -13.002 1.00 78.94 107 ASN A O 1
#